Protein AF-A0A9D8VIX8-F1 (afdb_monomer_lite)

pLDDT: mean 70.43, std 13.93, range [33.0, 89.62]

Secondary structure (DSSP, 8-state):
-HHHHHHHHHHHHHHHHHHT---S-TTTT-EEEE-TT----SS-HHHHHHHTT-EE--TTTTTTT-SEEEE-HHHHHHHHTT---HHHHHHHHHHHTT--TTS-------SSEEEEHHHHHHHHHHHHTT-HHHHHHHHHHH--

Sequence (144 aa):
MEAKKRLINIIKDSTDEVNNSKLSNPFYGKKIFFSDNCTGPKINRTTLIGYIGATSGTNKELSKDIDYCVIPKSVYSNLLDGNVDSITENIISLIHNKSDKKSKPKNTIPETRIITENTLFSLVYRFVKNDPVKMKHYNKLHIS

Radius of gyration: 15.78 Å; chains: 1; bounding box: 50×28×37 Å

Foldseek 3Di:
DVLLVVVLVLQVVLLVCLVPDPDLQPAAAFEEEEAPPACDDPDDPCVLQVLSNHHYDDPVCLQPRHQEYEYEPVLSVCSVVVHADPSVVVVSCSQCVCPDPPDDPPPPDRNYRYYYPVSVVVSSCSSQVVPVVSVVVVVVRHPD

Structure (mmCIF, N/CA/C/O backbone):
data_AF-A0A9D8VIX8-F1
#
_entry.id   AF-A0A9D8VIX8-F1
#
loop_
_atom_site.group_PDB
_atom_site.id
_atom_site.type_symbol
_atom_site.label_atom_id
_atom_site.label_alt_id
_atom_site.label_comp_id
_atom_site.label_asym_id
_atom_site.label_entity_id
_atom_site.label_seq_id
_atom_site.pdbx_PDB_ins_code
_atom_site.Cartn_x
_atom_site.Cartn_y
_atom_site.Cartn_z
_atom_site.occupancy
_atom_site.B_iso_or_equiv
_atom_site.auth_seq_id
_atom_site.auth_comp_id
_atom_site.auth_asym_id
_atom_site.auth_atom_id
_atom_site.pdbx_PDB_model_num
ATOM 1 N N . MET A 1 1 ? -12.535 -1.650 21.796 1.00 57.62 1 MET A N 1
ATOM 2 C CA . MET A 1 1 ? -11.366 -2.557 21.923 1.00 57.62 1 MET A CA 1
ATOM 3 C C . MET A 1 1 ? -11.342 -3.609 20.808 1.00 57.62 1 MET A C 1
ATOM 5 O O . MET A 1 1 ? -10.296 -3.834 20.217 1.00 57.62 1 MET A O 1
ATOM 9 N N . GLU A 1 2 ? -12.496 -4.177 20.447 1.00 64.50 2 GLU A N 1
ATOM 10 C CA . GLU A 1 2 ? -12.640 -5.221 19.416 1.00 64.50 2 GLU A CA 1
ATOM 11 C C . GLU A 1 2 ? -12.283 -4.777 17.979 1.00 64.50 2 GLU A C 1
ATOM 13 O O . GLU A 1 2 ? -11.552 -5.477 17.281 1.00 64.50 2 GLU A O 1
ATOM 18 N N . ALA A 1 3 ? -12.690 -3.569 17.566 1.00 63.50 3 ALA A N 1
ATOM 19 C CA . ALA A 1 3 ? -12.372 -3.009 16.243 1.00 63.50 3 ALA A CA 1
ATOM 20 C C . ALA A 1 3 ? -10.856 -2.857 15.985 1.00 63.50 3 ALA A C 1
ATOM 22 O O . ALA A 1 3 ? -10.386 -3.106 14.878 1.00 63.50 3 ALA A O 1
ATOM 23 N N . LYS A 1 4 ? -10.072 -2.527 17.024 1.00 68.75 4 LYS A N 1
ATOM 24 C CA . LYS A 1 4 ? -8.607 -2.370 16.934 1.00 68.75 4 LYS A CA 1
ATOM 25 C C . LYS A 1 4 ? -7.916 -3.695 16.628 1.00 68.75 4 LYS A C 1
ATOM 27 O O . LYS A 1 4 ? -7.140 -3.803 15.685 1.00 68.75 4 LYS A O 1
ATOM 32 N N . LYS A 1 5 ? -8.237 -4.722 17.423 1.00 72.12 5 LYS A N 1
ATOM 33 C CA . LYS A 1 5 ? -7.679 -6.071 17.273 1.00 72.12 5 LYS A CA 1
ATOM 34 C C . LYS A 1 5 ? -8.016 -6.646 15.896 1.00 72.12 5 LYS A C 1
ATOM 36 O O . LYS A 1 5 ? -7.164 -7.251 15.255 1.00 72.12 5 LYS A O 1
ATOM 41 N N . ARG A 1 6 ? -9.234 -6.383 15.416 1.00 71.31 6 ARG A N 1
ATOM 42 C CA . ARG A 1 6 ? -9.667 -6.746 14.066 1.00 71.31 6 ARG A CA 1
ATOM 43 C C . ARG A 1 6 ? -8.847 -6.044 12.981 1.00 71.31 6 ARG A C 1
ATOM 45 O O . ARG A 1 6 ? -8.437 -6.708 12.039 1.00 71.31 6 ARG A O 1
ATOM 52 N N . LEU A 1 7 ? -8.568 -4.747 13.119 1.00 71.62 7 LEU A N 1
ATOM 53 C CA . LEU A 1 7 ? -7.759 -4.004 12.150 1.00 71.62 7 LEU A CA 1
ATOM 54 C C . LEU A 1 7 ? -6.308 -4.496 12.093 1.00 71.62 7 LEU A C 1
ATOM 56 O O . LEU A 1 7 ? -5.774 -4.700 11.008 1.00 71.62 7 LEU A O 1
ATOM 60 N N . ILE A 1 8 ? -5.692 -4.745 13.250 1.00 77.81 8 ILE A N 1
ATOM 61 C CA . ILE A 1 8 ? -4.339 -5.315 13.317 1.00 77.81 8 ILE A CA 1
ATOM 62 C C . ILE A 1 8 ? -4.291 -6.659 12.584 1.00 77.81 8 ILE A C 1
ATOM 64 O O . ILE A 1 8 ? -3.367 -6.894 11.810 1.00 77.81 8 ILE A O 1
ATOM 68 N N . ASN A 1 9 ? -5.295 -7.515 12.789 1.00 77.88 9 ASN A N 1
ATOM 69 C CA . ASN A 1 9 ? -5.379 -8.792 12.084 1.00 77.88 9 ASN A CA 1
ATOM 70 C C . ASN A 1 9 ? -5.557 -8.592 10.573 1.00 77.88 9 ASN A C 1
ATOM 72 O O . ASN A 1 9 ? -4.809 -9.186 9.815 1.00 77.88 9 ASN A O 1
ATOM 76 N N . ILE A 1 10 ? -6.432 -7.681 10.128 1.00 78.00 10 ILE A N 1
ATOM 77 C CA . ILE A 1 10 ? -6.602 -7.364 8.696 1.00 78.00 10 ILE A CA 1
ATOM 78 C C . ILE A 1 10 ? -5.281 -6.914 8.056 1.00 78.00 10 ILE A C 1
ATOM 80 O O . ILE A 1 10 ? -4.966 -7.338 6.945 1.00 78.00 10 ILE A O 1
ATOM 84 N N . ILE A 1 11 ? -4.506 -6.065 8.739 1.00 79.31 11 ILE A N 1
ATOM 85 C CA . ILE A 1 11 ? -3.215 -5.577 8.230 1.00 79.31 11 ILE A CA 1
ATOM 86 C C . ILE A 1 11 ? -2.195 -6.717 8.154 1.00 79.31 11 ILE A C 1
ATOM 88 O O . ILE A 1 11 ? -1.458 -6.811 7.170 1.00 79.31 11 ILE A O 1
ATOM 92 N N . LYS A 1 12 ? -2.152 -7.586 9.172 1.00 81.25 12 LYS A N 1
ATOM 93 C CA . LYS A 1 12 ? -1.281 -8.768 9.188 1.00 81.25 12 LYS A CA 1
ATOM 94 C C . LYS A 1 12 ? -1.647 -9.736 8.069 1.00 81.25 12 LYS A C 1
ATOM 96 O O . LYS A 1 12 ? -0.790 -10.018 7.242 1.00 81.25 12 LYS A O 1
ATOM 101 N N . ASP A 1 13 ? -2.915 -10.121 7.971 1.00 81.06 13 ASP A N 1
ATOM 102 C CA . ASP A 1 13 ? -3.419 -11.036 6.946 1.00 81.06 13 ASP A CA 1
ATOM 103 C C . ASP A 1 13 ? -3.149 -10.486 5.535 1.00 81.06 13 ASP A C 1
ATOM 105 O O . ASP A 1 13 ? -2.623 -11.192 4.678 1.00 81.06 13 ASP A O 1
ATOM 109 N N . SER A 1 14 ? -3.414 -9.191 5.310 1.00 81.62 14 SER A N 1
ATOM 110 C CA . SER A 1 14 ? -3.113 -8.511 4.040 1.00 81.62 14 SER A CA 1
ATOM 111 C C . SER A 1 14 ? -1.615 -8.521 3.731 1.00 81.62 14 SER A C 1
ATOM 113 O O . SER A 1 14 ? -1.208 -8.737 2.592 1.00 81.62 14 SER A O 1
ATOM 115 N N . THR A 1 15 ? -0.777 -8.272 4.738 1.00 81.06 15 THR A N 1
ATOM 116 C CA . THR A 1 15 ? 0.681 -8.263 4.581 1.00 81.06 15 THR A CA 1
ATOM 117 C C . THR A 1 15 ? 1.206 -9.660 4.259 1.00 81.06 15 THR A C 1
ATOM 119 O O . THR A 1 15 ? 2.030 -9.804 3.355 1.00 81.06 15 THR A O 1
ATOM 122 N N . ASP A 1 16 ? 0.713 -10.684 4.949 1.00 81.75 16 ASP A N 1
ATOM 123 C CA . ASP A 1 16 ? 1.108 -12.073 4.741 1.00 81.75 16 ASP A CA 1
ATOM 124 C C . ASP A 1 16 ? 0.650 -12.584 3.374 1.00 81.75 16 ASP A C 1
ATOM 126 O O . ASP A 1 16 ? 1.430 -13.228 2.673 1.00 81.75 16 ASP A O 1
ATOM 130 N N . GLU A 1 17 ? -0.563 -12.245 2.936 1.00 79.94 17 GLU A N 1
ATOM 131 C CA . GLU A 1 17 ? -1.058 -12.615 1.609 1.00 79.94 17 GLU A CA 1
ATOM 132 C C . GLU A 1 17 ? -0.174 -12.035 0.496 1.00 79.94 17 GLU A C 1
ATOM 134 O O . GLU A 1 17 ? 0.226 -12.742 -0.432 1.00 79.94 17 GLU A O 1
ATOM 139 N N . VAL A 1 18 ? 0.182 -10.753 0.600 1.00 78.62 18 VAL A N 1
ATOM 140 C CA . VAL A 1 18 ? 1.021 -10.096 -0.408 1.00 78.62 18 VAL A CA 1
ATOM 141 C C . VAL A 1 18 ? 2.458 -10.623 -0.357 1.00 78.62 18 VAL A C 1
ATOM 143 O O . VAL A 1 18 ? 3.062 -10.842 -1.407 1.00 78.62 18 VAL A O 1
ATOM 146 N N . ASN A 1 19 ? 3.003 -10.878 0.837 1.00 77.62 19 ASN A N 1
ATOM 147 C CA . ASN A 1 19 ? 4.345 -11.443 1.004 1.00 77.62 19 ASN A CA 1
ATOM 148 C C . ASN A 1 19 ? 4.471 -12.868 0.455 1.00 77.62 19 ASN A C 1
ATOM 150 O O . ASN A 1 19 ? 5.529 -13.215 -0.068 1.00 77.62 19 ASN A O 1
ATOM 154 N N . ASN A 1 20 ? 3.414 -13.672 0.578 1.00 78.69 20 ASN A N 1
ATOM 155 C CA . ASN A 1 20 ? 3.365 -15.052 0.095 1.00 78.69 20 ASN A CA 1
ATOM 156 C C . ASN A 1 20 ? 2.847 -15.165 -1.348 1.00 78.69 20 ASN A C 1
ATOM 158 O O . ASN A 1 20 ? 2.709 -16.272 -1.877 1.00 78.69 20 ASN A O 1
ATOM 162 N N . SER A 1 21 ? 2.552 -14.037 -1.999 1.00 73.81 21 SER A N 1
ATOM 163 C CA . SER A 1 21 ? 2.102 -14.018 -3.385 1.00 73.81 21 SER A CA 1
ATOM 164 C C . SER A 1 21 ? 3.153 -14.632 -4.309 1.00 73.81 21 SER A C 1
ATOM 166 O O . SER A 1 21 ? 4.332 -14.285 -4.267 1.00 73.81 21 SER A O 1
ATOM 168 N N . LYS A 1 22 ? 2.705 -15.520 -5.203 1.00 71.38 22 LYS A N 1
ATOM 169 C CA . LYS A 1 22 ? 3.546 -16.101 -6.264 1.00 71.38 22 LYS A CA 1
ATOM 170 C C . LYS A 1 22 ? 3.803 -15.122 -7.417 1.00 71.38 22 LYS A C 1
ATOM 172 O O . LYS A 1 22 ? 4.590 -15.429 -8.310 1.00 71.38 22 LYS A O 1
ATOM 177 N N . LEU A 1 23 ? 3.115 -13.977 -7.437 1.00 71.06 23 LEU A N 1
ATOM 178 C CA . LEU A 1 23 ? 3.274 -12.964 -8.477 1.00 71.06 23 LEU A CA 1
ATOM 179 C C . LEU A 1 23 ? 4.590 -12.210 -8.290 1.00 71.06 23 LEU A C 1
ATOM 181 O O . LEU A 1 23 ? 4.900 -11.746 -7.196 1.00 71.06 23 LEU A O 1
ATOM 185 N N . SER A 1 24 ? 5.322 -12.011 -9.387 1.00 72.75 24 SER A N 1
ATOM 186 C CA . SER A 1 24 ? 6.543 -11.197 -9.388 1.00 72.75 24 SER A CA 1
ATOM 187 C C . SER A 1 24 ? 6.263 -9.733 -9.034 1.00 72.75 24 SER A C 1
ATOM 189 O O . SER A 1 24 ? 7.080 -9.101 -8.369 1.00 72.75 24 SER A O 1
ATOM 191 N N . ASN A 1 25 ? 5.097 -9.212 -9.435 1.00 81.25 25 ASN A N 1
ATOM 192 C CA . ASN A 1 25 ? 4.591 -7.896 -9.061 1.00 81.25 25 ASN A CA 1
ATOM 193 C C . ASN A 1 25 ? 3.119 -7.991 -8.605 1.00 81.25 25 ASN A C 1
ATOM 195 O O . ASN A 1 25 ? 2.224 -8.034 -9.452 1.00 81.25 25 ASN A O 1
ATOM 199 N N . PRO A 1 26 ? 2.836 -7.995 -7.290 1.00 82.25 26 PRO A N 1
ATOM 200 C CA . PRO A 1 26 ? 1.473 -8.106 -6.762 1.00 82.25 26 PRO A CA 1
ATOM 201 C C . PRO A 1 26 ? 0.623 -6.832 -6.936 1.00 82.25 26 PRO A C 1
ATOM 203 O O . PRO A 1 26 ? -0.554 -6.830 -6.568 1.00 82.25 26 PRO A O 1
ATOM 206 N N . PHE A 1 27 ? 1.206 -5.758 -7.479 1.00 87.50 27 PHE A N 1
ATOM 207 C CA . PHE A 1 27 ? 0.577 -4.445 -7.637 1.00 87.50 27 PHE A CA 1
ATOM 208 C C . PHE A 1 27 ? 0.236 -4.093 -9.091 1.00 87.50 27 PHE A C 1
ATOM 210 O O . PHE A 1 27 ? -0.396 -3.069 -9.340 1.00 87.50 27 PHE A O 1
ATOM 217 N N . TYR A 1 28 ? 0.639 -4.916 -10.059 1.00 86.94 28 TYR A N 1
ATOM 218 C CA . TYR A 1 28 ? 0.390 -4.626 -11.469 1.00 86.94 28 TYR A CA 1
ATOM 219 C C . TYR A 1 28 ? -1.114 -4.575 -11.779 1.00 86.94 28 TYR A C 1
ATOM 221 O O . TYR A 1 28 ? -1.852 -5.503 -11.449 1.00 86.94 28 TYR A O 1
ATOM 229 N N . GLY A 1 29 ? -1.564 -3.491 -12.416 1.00 86.00 29 GLY A N 1
ATOM 230 C CA . GLY A 1 29 ? -2.969 -3.250 -12.751 1.00 86.00 29 GLY A CA 1
ATOM 231 C C . GLY A 1 29 ? -3.858 -2.915 -11.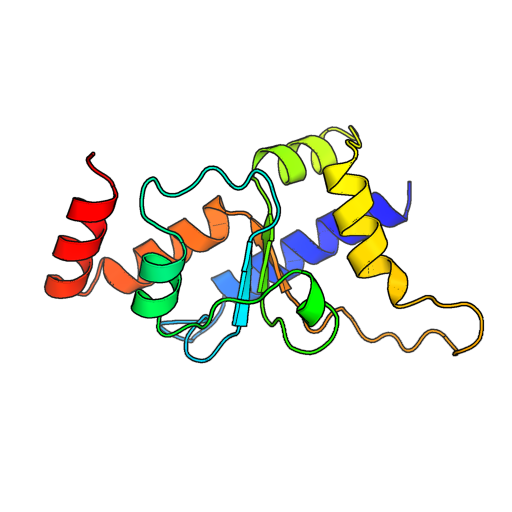551 1.00 86.00 29 GLY A C 1
ATOM 232 O O . GLY A 1 29 ? -5.075 -2.874 -11.696 1.00 86.00 29 GLY A O 1
ATOM 233 N N . LYS A 1 30 ? -3.270 -2.697 -10.369 1.00 88.12 30 LYS A N 1
ATOM 234 C CA . LYS A 1 30 ? -3.997 -2.450 -9.121 1.00 88.12 30 LYS A CA 1
ATOM 235 C C . LYS A 1 30 ? -4.102 -0.964 -8.821 1.00 88.12 30 LYS A C 1
ATOM 237 O O . LYS A 1 30 ? -3.192 -0.200 -9.147 1.00 88.12 30 LYS A O 1
ATOM 242 N N . LYS A 1 31 ? -5.197 -0.544 -8.189 1.00 87.50 31 LYS A N 1
ATOM 243 C CA . LYS A 1 31 ? -5.374 0.834 -7.724 1.00 87.50 31 LYS A CA 1
ATOM 244 C C . LYS A 1 31 ? -4.907 0.963 -6.275 1.00 87.50 31 LYS A C 1
ATOM 246 O O . LYS A 1 31 ? -5.377 0.250 -5.386 1.00 87.50 31 LYS A O 1
ATOM 251 N N . ILE A 1 32 ? -3.961 1.870 -6.045 1.00 87.31 32 ILE A N 1
ATOM 252 C CA . ILE A 1 32 ? -3.305 2.079 -4.752 1.00 87.31 32 ILE A CA 1
ATOM 253 C C . ILE A 1 32 ? -3.648 3.466 -4.232 1.00 87.31 32 ILE A C 1
ATOM 255 O O . ILE A 1 32 ? -3.390 4.479 -4.883 1.00 87.31 32 ILE A O 1
ATOM 259 N N . PHE A 1 33 ? -4.184 3.506 -3.023 1.00 85.38 33 PHE A N 1
ATOM 260 C CA . PHE A 1 33 ? -4.410 4.720 -2.265 1.00 85.38 33 PHE A CA 1
ATOM 261 C C . PHE A 1 33 ? -3.356 4.854 -1.159 1.00 85.38 33 PHE A C 1
ATOM 263 O O . PHE A 1 33 ? -3.063 3.889 -0.457 1.00 85.38 33 PHE A O 1
ATOM 270 N N . PHE A 1 34 ? -2.811 6.057 -0.985 1.00 82.62 34 PHE A N 1
ATOM 271 C CA . PHE A 1 34 ? -1.919 6.397 0.124 1.00 82.62 34 PHE A CA 1
ATOM 272 C C . PHE A 1 34 ? -2.675 7.294 1.089 1.00 82.62 34 PHE A C 1
ATOM 274 O O . PHE A 1 34 ? -3.101 8.377 0.685 1.00 82.62 34 PHE A O 1
ATOM 281 N N . SER A 1 35 ? -2.810 6.871 2.345 1.00 78.38 35 SER A N 1
ATOM 282 C CA . SER A 1 35 ? -3.431 7.723 3.349 1.00 78.38 35 SER A CA 1
ATOM 283 C C . SER A 1 35 ? -2.568 8.946 3.652 1.00 78.38 35 SER A C 1
ATOM 285 O O . SER A 1 35 ? -1.379 9.029 3.315 1.00 78.38 35 SER A O 1
ATOM 287 N N . ASP A 1 36 ? -3.184 9.916 4.317 1.00 73.62 36 ASP A N 1
ATOM 288 C CA . ASP A 1 36 ? -2.486 11.113 4.757 1.00 73.62 36 ASP A CA 1
ATOM 289 C C . ASP A 1 36 ? -1.298 10.745 5.658 1.00 73.62 36 ASP A C 1
ATOM 291 O O . ASP A 1 36 ? -1.298 9.721 6.347 1.00 73.62 36 ASP A O 1
ATOM 295 N N . ASN A 1 37 ? -0.264 11.586 5.625 1.00 73.75 37 ASN A N 1
ATOM 296 C CA . ASN A 1 37 ? 0.966 11.441 6.411 1.00 73.75 37 ASN A CA 1
ATOM 297 C C . ASN A 1 37 ? 1.846 10.222 6.088 1.00 73.75 37 ASN A C 1
ATOM 299 O O . ASN A 1 37 ? 2.777 9.935 6.838 1.00 73.75 37 ASN A O 1
ATOM 303 N N . CYS A 1 38 ? 1.616 9.531 4.966 1.00 74.75 38 CYS A N 1
ATOM 304 C CA . CYS A 1 38 ? 2.601 8.601 4.408 1.00 74.75 38 CYS A CA 1
ATOM 305 C C . CYS A 1 38 ? 3.891 9.372 4.060 1.00 74.75 38 CYS A C 1
ATOM 307 O O . CYS A 1 38 ? 3.866 10.286 3.233 1.00 74.75 38 CYS A O 1
ATOM 309 N N . THR A 1 39 ? 5.010 9.079 4.716 1.00 68.25 39 THR A N 1
ATOM 310 C CA . THR A 1 39 ? 6.242 9.880 4.579 1.00 68.25 39 THR A CA 1
ATOM 311 C C . THR A 1 39 ? 7.239 9.303 3.581 1.00 68.25 39 THR A C 1
ATOM 313 O O . THR A 1 39 ? 8.264 9.932 3.313 1.00 68.25 39 THR A O 1
ATOM 316 N N . GLY A 1 40 ? 6.955 8.137 3.002 1.00 63.16 40 GLY A N 1
ATOM 317 C CA . GLY A 1 40 ? 7.814 7.498 2.021 1.00 63.16 40 GLY A CA 1
ATOM 318 C C . GLY A 1 40 ? 7.234 7.427 0.600 1.00 63.16 40 GLY A C 1
ATOM 319 O O . GLY A 1 40 ? 6.024 7.547 0.385 1.00 63.16 40 GLY A O 1
ATOM 320 N N . PRO A 1 41 ? 8.104 7.159 -0.392 1.00 55.38 41 PRO A N 1
ATOM 321 C CA . PRO A 1 41 ? 9.524 7.509 -0.415 1.00 55.38 41 PRO A CA 1
ATOM 322 C C . PRO A 1 41 ? 9.671 9.001 -0.810 1.00 55.38 41 PRO A C 1
ATOM 324 O O . PRO A 1 41 ? 8.691 9.641 -1.177 1.00 55.38 41 PRO A O 1
ATOM 327 N N . LYS A 1 42 ? 10.884 9.579 -0.780 1.00 52.34 42 LYS A N 1
ATOM 328 C CA . LYS A 1 42 ? 11.156 10.979 -1.216 1.00 52.34 42 LYS A CA 1
ATOM 329 C C . LYS A 1 42 ? 10.796 11.279 -2.688 1.00 52.34 42 LYS A C 1
ATOM 331 O O . LYS A 1 42 ? 10.884 12.413 -3.150 1.00 52.34 42 LYS A O 1
ATOM 336 N N . ILE A 1 43 ? 10.411 10.251 -3.432 1.00 58.25 43 ILE A N 1
ATOM 337 C CA . ILE A 1 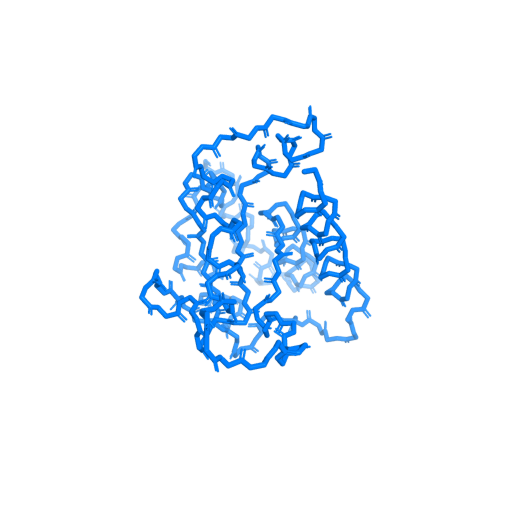43 ? 9.907 10.280 -4.803 1.00 58.25 43 ILE A CA 1
ATOM 338 C C . ILE A 1 43 ? 8.420 10.662 -4.796 1.00 58.25 43 ILE A C 1
ATOM 340 O O . ILE A 1 43 ? 7.655 10.260 -3.924 1.00 58.25 43 ILE A O 1
ATOM 344 N N . ASN A 1 44 ? 7.977 11.359 -5.843 1.00 70.50 44 ASN A N 1
ATOM 345 C CA . ASN A 1 44 ? 6.554 11.552 -6.111 1.00 70.50 44 ASN A CA 1
ATOM 346 C C . ASN A 1 44 ? 5.824 10.191 -6.173 1.00 70.50 44 ASN A C 1
ATOM 348 O O . ASN A 1 44 ? 6.131 9.357 -7.026 1.00 70.50 44 ASN A O 1
ATOM 352 N N . ARG A 1 45 ? 4.838 9.972 -5.291 1.00 75.56 45 ARG A N 1
ATOM 353 C CA . ARG A 1 45 ? 4.047 8.726 -5.190 1.00 75.56 45 ARG A CA 1
ATOM 354 C C . ARG A 1 45 ? 3.496 8.262 -6.541 1.00 75.56 45 ARG A C 1
ATOM 356 O O . ARG A 1 45 ? 3.482 7.069 -6.821 1.00 75.56 45 ARG A O 1
ATOM 363 N N . THR A 1 46 ? 3.131 9.201 -7.410 1.00 74.00 46 THR A N 1
ATOM 364 C CA . THR A 1 46 ? 2.648 8.927 -8.772 1.00 74.00 46 THR A CA 1
ATOM 365 C C . THR A 1 46 ? 3.688 8.189 -9.613 1.00 74.00 46 THR A C 1
ATOM 367 O O . THR A 1 46 ? 3.360 7.237 -10.316 1.00 74.00 46 THR A O 1
ATOM 370 N N . THR A 1 47 ? 4.959 8.581 -9.504 1.00 75.94 47 THR A N 1
ATOM 371 C CA . THR A 1 47 ? 6.069 7.930 -10.207 1.00 75.94 47 THR A CA 1
ATOM 372 C C . THR A 1 47 ? 6.264 6.502 -9.708 1.00 75.94 47 THR A C 1
ATOM 374 O O . THR A 1 47 ? 6.479 5.603 -10.514 1.00 75.94 47 THR A O 1
ATOM 377 N N . LEU A 1 48 ? 6.148 6.272 -8.395 1.00 80.31 48 LEU A N 1
ATOM 378 C CA . LEU A 1 48 ? 6.318 4.941 -7.804 1.00 80.31 48 LEU A CA 1
ATOM 379 C C . LEU A 1 48 ? 5.213 4.003 -8.291 1.00 80.31 48 LEU A C 1
ATOM 381 O O . LEU A 1 48 ? 5.492 2.893 -8.733 1.00 80.31 48 LEU A O 1
ATOM 385 N N . ILE A 1 49 ? 3.972 4.485 -8.228 1.00 84.38 49 ILE A N 1
ATOM 386 C CA . ILE A 1 49 ? 2.766 3.776 -8.654 1.00 84.38 49 ILE A CA 1
ATOM 387 C C . ILE A 1 49 ? 2.848 3.419 -10.142 1.00 84.38 49 ILE A C 1
ATOM 389 O O . ILE A 1 49 ? 2.680 2.255 -10.501 1.00 84.38 49 ILE A O 1
ATOM 393 N N . GLY A 1 50 ? 3.184 4.384 -11.004 1.00 81.38 50 GLY A N 1
ATOM 394 C CA . GLY A 1 50 ? 3.323 4.126 -12.439 1.00 81.38 50 GLY A CA 1
ATOM 395 C C . GLY A 1 50 ? 4.431 3.118 -12.745 1.00 81.38 50 GLY A C 1
ATOM 396 O O . GLY A 1 50 ? 4.280 2.243 -13.593 1.00 81.38 50 GLY A O 1
ATOM 397 N N . TYR A 1 51 ? 5.528 3.179 -11.998 1.00 78.50 51 TYR A N 1
ATOM 398 C CA . TYR A 1 51 ? 6.667 2.296 -12.182 1.00 78.50 51 TYR A CA 1
ATOM 399 C C . TYR A 1 51 ? 6.387 0.829 -11.817 1.00 78.50 51 TYR A C 1
ATOM 401 O O . TYR A 1 51 ? 6.910 -0.087 -12.455 1.00 78.50 51 TYR A O 1
ATOM 409 N N . ILE A 1 52 ? 5.518 0.590 -10.834 1.00 82.81 52 ILE A N 1
ATOM 410 C CA . ILE A 1 52 ? 5.024 -0.755 -10.507 1.00 82.81 52 ILE A CA 1
ATOM 411 C C . ILE A 1 52 ? 3.798 -1.149 -11.345 1.00 82.81 52 ILE A C 1
ATOM 413 O O . ILE A 1 52 ? 3.180 -2.177 -11.078 1.00 82.81 52 ILE A O 1
ATOM 417 N N . GLY A 1 53 ? 3.446 -0.365 -12.369 1.00 85.31 53 GLY A N 1
ATOM 418 C CA . GLY A 1 53 ? 2.300 -0.620 -13.243 1.00 85.31 53 GLY A CA 1
ATOM 419 C C . GLY A 1 53 ? 0.952 -0.559 -12.523 1.00 85.31 53 GLY A C 1
ATOM 420 O O . GLY A 1 53 ? -0.002 -1.194 -12.965 1.00 85.31 53 GLY A O 1
ATOM 421 N N . ALA A 1 54 ? 0.888 0.155 -11.401 1.00 89.62 54 ALA A N 1
ATOM 422 C CA . ALA A 1 54 ? -0.327 0.418 -10.647 1.00 89.62 54 ALA A CA 1
ATOM 423 C C . ALA A 1 54 ? -0.950 1.759 -11.076 1.00 89.62 54 ALA A C 1
ATOM 425 O O . ALA A 1 54 ? -0.365 2.524 -11.847 1.00 89.62 54 ALA A 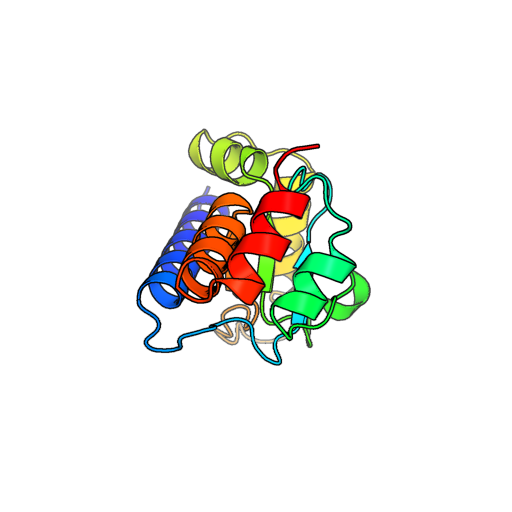O 1
ATOM 426 N N . THR A 1 55 ? -2.136 2.065 -10.551 1.00 88.88 55 THR A N 1
ATOM 427 C CA . THR A 1 55 ? -2.800 3.367 -10.723 1.00 88.88 55 THR A CA 1
ATOM 428 C C . THR A 1 55 ? -3.070 4.028 -9.377 1.00 88.88 55 THR A C 1
ATOM 430 O O . THR A 1 55 ? -3.261 3.353 -8.364 1.00 88.88 55 THR A O 1
ATOM 433 N N . SER A 1 56 ? -3.041 5.360 -9.344 1.00 84.00 56 SER A N 1
ATOM 434 C CA . SER A 1 56 ? -3.304 6.113 -8.118 1.00 84.00 56 SER A CA 1
ATOM 435 C C . SER A 1 56 ? -4.797 6.155 -7.845 1.00 84.00 56 SER A C 1
ATOM 437 O O . SER A 1 56 ? -5.586 6.492 -8.724 1.00 84.00 56 SER A O 1
ATOM 439 N N . GLY A 1 57 ? -5.168 5.855 -6.610 1.00 76.69 57 GLY A N 1
ATOM 440 C CA . GLY A 1 57 ? -6.512 6.049 -6.103 1.00 76.69 57 GLY A CA 1
ATOM 441 C C . GLY A 1 57 ? -6.668 7.334 -5.306 1.00 76.69 57 GLY A C 1
ATOM 442 O O . GLY A 1 57 ? -5.701 7.876 -4.770 1.00 76.69 57 GLY A O 1
ATOM 443 N N . THR A 1 58 ? -7.906 7.800 -5.188 1.00 71.38 58 THR A N 1
ATOM 444 C CA . THR A 1 58 ? -8.272 8.982 -4.402 1.00 71.38 58 THR A CA 1
ATOM 445 C C . THR A 1 58 ? -9.147 8.626 -3.199 1.00 71.38 58 THR A C 1
ATOM 447 O O . THR A 1 58 ? -9.811 7.591 -3.171 1.00 71.38 58 THR A O 1
ATOM 450 N N . ASN A 1 59 ? -9.225 9.537 -2.221 1.00 64.19 59 ASN A N 1
ATOM 451 C CA . ASN A 1 59 ? -10.123 9.414 -1.062 1.00 64.19 59 ASN A CA 1
ATOM 452 C C . ASN A 1 59 ? -11.595 9.182 -1.451 1.00 64.19 59 ASN A C 1
ATOM 454 O O . ASN A 1 59 ? -12.338 8.547 -0.709 1.00 64.19 59 ASN A O 1
ATOM 458 N N . LYS A 1 60 ? -12.026 9.671 -2.623 1.00 61.06 60 LYS A N 1
ATOM 459 C CA . LYS A 1 60 ? -13.396 9.483 -3.124 1.00 61.06 60 LYS A CA 1
ATOM 460 C C . LYS A 1 60 ? -13.660 8.052 -3.612 1.00 61.06 60 LYS A C 1
ATOM 462 O O . LYS A 1 60 ? -14.809 7.626 -3.640 1.00 61.06 60 LYS A O 1
ATOM 467 N N . GLU A 1 61 ? -12.613 7.309 -3.967 1.00 56.50 61 GLU A N 1
ATOM 468 C CA . GLU A 1 61 ? -12.686 5.961 -4.555 1.00 56.50 61 GLU A CA 1
ATOM 469 C C . GLU A 1 61 ? -12.464 4.840 -3.530 1.00 56.50 61 GLU A C 1
ATOM 471 O O . GLU A 1 61 ? -12.659 3.664 -3.844 1.00 56.50 61 GLU A O 1
ATOM 476 N N . LEU A 1 62 ? -12.111 5.209 -2.292 1.00 59.31 62 LEU A N 1
ATOM 477 C CA . LEU A 1 62 ? -11.694 4.345 -1.177 1.00 59.31 62 LEU A CA 1
ATOM 478 C C . LEU A 1 62 ? -12.709 3.254 -0.789 1.00 59.31 62 LEU A C 1
ATOM 480 O O . LEU A 1 62 ? -12.395 2.362 -0.011 1.00 59.31 62 LEU A O 1
ATOM 484 N N . SER A 1 63 ? -13.918 3.294 -1.352 1.00 55.44 63 SER A N 1
ATOM 485 C CA . SER A 1 63 ? -15.013 2.374 -1.044 1.00 55.44 63 SER A CA 1
ATOM 486 C C . SER A 1 63 ? -15.361 1.363 -2.144 1.00 55.44 63 SER A C 1
ATOM 488 O O . SER A 1 63 ? -16.108 0.429 -1.844 1.00 55.44 63 SER A O 1
ATOM 490 N N . LYS A 1 64 ? -14.872 1.513 -3.388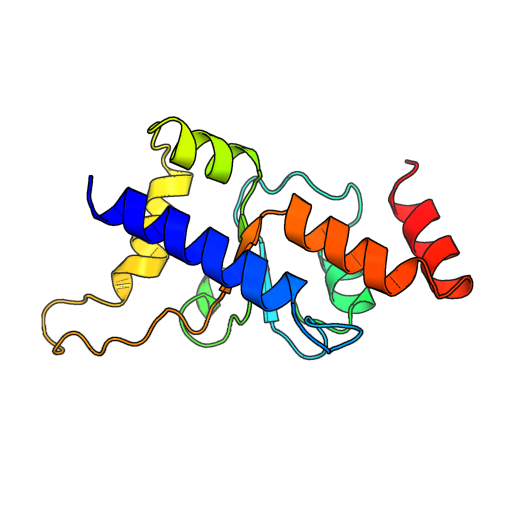 1.00 61.16 64 LYS A N 1
ATOM 491 C CA . LYS A 1 64 ? -15.290 0.638 -4.510 1.00 61.16 64 LYS A CA 1
ATOM 492 C C . LYS A 1 64 ? -14.204 0.253 -5.510 1.00 61.16 64 LYS A C 1
ATOM 494 O O . LYS A 1 64 ? -14.343 -0.790 -6.130 1.00 61.16 64 LYS A O 1
ATOM 499 N N . ASP A 1 65 ? -13.140 1.043 -5.641 1.00 72.69 65 ASP A N 1
ATOM 500 C CA . ASP A 1 65 ? -12.158 0.844 -6.716 1.00 72.69 65 ASP A CA 1
ATOM 501 C C . ASP A 1 65 ? -10.713 0.725 -6.218 1.00 72.69 65 ASP A C 1
ATOM 503 O O . ASP A 1 65 ? -9.802 0.665 -7.036 1.00 72.69 65 ASP A O 1
ATOM 507 N N . ILE A 1 66 ? -10.474 0.722 -4.901 1.00 80.50 66 ILE A N 1
ATOM 508 C CA . ILE A 1 66 ? -9.122 0.619 -4.333 1.00 80.50 66 ILE A CA 1
ATOM 509 C C . ILE A 1 66 ? -8.795 -0.829 -3.977 1.00 80.50 66 ILE A C 1
ATOM 511 O O . ILE A 1 66 ? -9.410 -1.405 -3.081 1.00 80.50 66 ILE A O 1
ATOM 515 N N . ASP A 1 67 ? -7.754 -1.379 -4.601 1.00 84.50 67 ASP A N 1
ATOM 516 C CA . ASP A 1 67 ? -7.204 -2.689 -4.246 1.00 84.50 67 ASP A CA 1
ATOM 517 C C . ASP A 1 67 ? -6.306 -2.621 -3.000 1.00 84.50 67 ASP A C 1
ATOM 519 O O . ASP A 1 67 ? -6.306 -3.546 -2.189 1.00 84.50 67 ASP A O 1
ATOM 523 N N . TYR A 1 68 ? -5.535 -1.538 -2.833 1.00 86.12 68 TYR A N 1
ATOM 524 C CA . TYR A 1 68 ? -4.603 -1.372 -1.711 1.00 86.12 68 TYR A CA 1
ATOM 525 C C . TYR A 1 68 ? -4.715 0.000 -1.049 1.00 86.12 68 TYR A C 1
ATOM 527 O O . TYR A 1 68 ? -4.559 1.030 -1.702 1.00 86.12 68 TYR A O 1
ATOM 535 N N . CYS A 1 69 ? -4.897 0.006 0.268 1.00 85.56 69 CYS A N 1
ATOM 536 C CA . CYS A 1 69 ? -4.752 1.178 1.121 1.00 85.56 69 CYS A CA 1
ATOM 537 C C . CYS A 1 69 ? -3.413 1.094 1.861 1.00 85.56 69 CYS A C 1
ATOM 539 O O . CYS A 1 69 ? -3.154 0.151 2.614 1.00 85.56 69 CYS A O 1
ATOM 541 N N . VAL A 1 70 ? -2.553 2.077 1.626 1.00 86.38 70 VAL A N 1
ATOM 542 C CA . VAL A 1 70 ? -1.226 2.179 2.227 1.00 86.38 70 VAL A CA 1
ATOM 543 C C . VAL A 1 70 ? -1.299 3.153 3.389 1.00 86.38 70 VAL A C 1
ATOM 545 O O . VAL A 1 70 ? -1.723 4.294 3.205 1.00 86.38 70 VAL A O 1
ATOM 548 N N . ILE A 1 71 ? -0.875 2.698 4.568 1.00 84.94 71 ILE A N 1
ATOM 549 C CA . ILE A 1 71 ? -0.882 3.492 5.800 1.00 84.94 71 ILE A CA 1
ATOM 550 C C . ILE A 1 71 ? 0.545 3.783 6.297 1.00 84.94 71 ILE A C 1
ATOM 552 O O . ILE A 1 71 ? 1.447 2.955 6.100 1.00 84.94 71 ILE A O 1
ATOM 556 N N . PRO A 1 72 ? 0.767 4.916 6.991 1.00 83.94 72 PRO A N 1
ATOM 557 C CA . PRO A 1 72 ? 2.041 5.234 7.608 1.00 83.94 72 PRO A CA 1
ATOM 558 C C . PRO A 1 72 ? 2.462 4.176 8.620 1.00 83.94 72 PRO A C 1
ATOM 560 O O . PRO A 1 72 ? 1.638 3.608 9.344 1.00 83.94 72 PRO A O 1
ATOM 563 N N . LYS A 1 73 ? 3.776 3.972 8.752 1.00 81.31 73 LYS A N 1
ATOM 564 C CA . LYS A 1 73 ? 4.322 3.106 9.808 1.00 81.31 73 LYS A CA 1
ATOM 565 C C . LYS A 1 73 ? 3.880 3.569 11.201 1.00 81.31 73 LYS A C 1
ATOM 567 O O . LYS A 1 73 ? 3.562 2.730 12.036 1.00 81.31 73 LYS A O 1
ATOM 572 N N . SER A 1 74 ? 3.840 4.882 11.436 1.00 80.00 74 SER A N 1
ATOM 573 C CA . SER A 1 74 ? 3.410 5.469 12.711 1.00 80.00 74 SER A CA 1
ATOM 574 C C . SER A 1 74 ? 1.984 5.068 13.079 1.00 80.00 74 SER A C 1
ATOM 576 O O . SER A 1 74 ? 1.751 4.690 14.217 1.00 80.00 74 SER A O 1
ATOM 578 N N . VAL A 1 75 ? 1.061 5.050 12.115 1.00 78.69 75 VAL A N 1
ATOM 579 C CA . VAL A 1 75 ? -0.328 4.612 12.331 1.00 78.69 75 VAL A CA 1
ATOM 580 C C . VAL A 1 75 ? -0.377 3.143 12.753 1.00 78.69 75 VAL A C 1
ATOM 582 O O . VAL A 1 75 ? -1.075 2.789 13.699 1.00 78.69 75 VAL A O 1
ATOM 585 N N . TYR A 1 76 ? 0.398 2.275 12.096 1.00 80.38 76 TYR A N 1
ATOM 586 C CA . TYR A 1 76 ? 0.468 0.864 12.486 1.00 80.38 76 TYR A CA 1
ATOM 587 C C . TYR A 1 76 ? 1.091 0.667 13.877 1.00 80.38 76 TYR A C 1
ATOM 589 O O . TYR A 1 76 ? 0.592 -0.138 14.659 1.00 80.38 76 TYR A O 1
ATOM 597 N N . SER A 1 77 ? 2.142 1.417 14.214 1.00 79.69 77 SER A N 1
ATOM 598 C CA . SER A 1 77 ? 2.735 1.407 15.557 1.00 79.69 77 SER A CA 1
ATOM 599 C C . SER A 1 77 ? 1.749 1.898 16.619 1.00 79.69 77 SER A C 1
ATOM 601 O O . SER A 1 77 ? 1.535 1.200 17.603 1.00 79.69 77 SER A O 1
ATOM 603 N N . ASN A 1 78 ? 1.055 3.012 16.374 1.00 77.69 78 ASN A N 1
ATOM 604 C CA . ASN A 1 78 ? 0.029 3.549 17.270 1.00 77.69 78 ASN A CA 1
ATOM 605 C C . ASN A 1 78 ? -1.084 2.520 17.523 1.00 77.69 78 ASN A C 1
ATOM 607 O O . ASN A 1 78 ? -1.480 2.299 18.668 1.00 77.69 78 ASN A O 1
ATOM 611 N N . LEU A 1 79 ? -1.522 1.814 16.474 1.00 75.69 79 LEU A N 1
ATOM 612 C CA . LEU A 1 79 ? -2.479 0.713 16.587 1.00 75.69 79 LEU A CA 1
ATOM 613 C C . LEU A 1 79 ? -1.990 -0.412 17.510 1.00 75.69 79 LEU A C 1
ATOM 615 O O . LEU A 1 79 ? -2.787 -0.917 18.305 1.00 75.69 79 LEU A O 1
ATOM 619 N N . LEU A 1 80 ? -0.714 -0.799 17.415 1.00 76.88 80 LEU A N 1
ATOM 620 C CA . LEU A 1 80 ? -0.105 -1.819 18.278 1.00 76.88 80 LEU A CA 1
ATOM 621 C C . LEU A 1 80 ? 0.021 -1.343 19.731 1.00 76.88 80 LEU A C 1
ATOM 623 O O . LEU A 1 80 ? -0.293 -2.107 20.643 1.00 76.88 80 LEU A O 1
ATOM 627 N N . ASP A 1 81 ? 0.401 -0.082 19.931 1.00 80.00 81 ASP A N 1
ATOM 628 C CA . ASP A 1 81 ? 0.593 0.541 21.248 1.00 80.00 81 ASP A CA 1
ATOM 629 C C . ASP A 1 81 ? -0.735 0.968 21.905 1.00 80.00 81 ASP A C 1
ATOM 631 O O . ASP A 1 81 ? -0.773 1.490 23.018 1.00 80.00 81 ASP A O 1
ATOM 635 N N . GLY A 1 82 ? -1.860 0.744 21.221 1.00 66.62 82 GLY A N 1
ATOM 636 C CA . GLY A 1 82 ? -3.202 1.053 21.706 1.00 66.62 82 GLY A CA 1
ATOM 637 C C . GLY A 1 82 ? -3.592 2.529 21.600 1.00 66.62 82 GLY A C 1
ATOM 638 O O . GLY A 1 82 ? -4.735 2.862 21.945 1.00 66.62 82 GLY A O 1
ATOM 639 N N . ASN A 1 83 ? -2.707 3.376 21.074 1.00 70.19 83 ASN A N 1
ATOM 640 C CA . ASN A 1 83 ? -2.928 4.797 20.863 1.00 70.19 83 ASN A CA 1
ATOM 641 C C . ASN A 1 83 ? -3.758 5.021 19.589 1.00 70.19 83 ASN A C 1
ATOM 643 O O . ASN A 1 83 ? -3.472 4.457 18.535 1.00 70.19 83 ASN A O 1
ATOM 647 N N . VAL A 1 84 ? -4.837 5.794 19.688 1.00 66.06 84 VAL A N 1
ATOM 648 C CA . VAL A 1 84 ? -5.750 6.038 18.564 1.00 66.06 84 VAL A CA 1
ATOM 649 C C . VAL A 1 84 ? -5.722 7.518 18.266 1.00 66.06 84 VAL A C 1
ATOM 651 O O . VAL A 1 84 ? -6.292 8.314 19.004 1.00 66.06 84 VAL A O 1
ATOM 654 N N . ASP A 1 85 ? -5.027 7.867 17.194 1.00 65.94 85 ASP A N 1
ATOM 655 C CA . ASP A 1 85 ? -5.079 9.205 16.626 1.00 65.94 85 ASP A CA 1
ATOM 656 C C . ASP A 1 85 ? -6.243 9.330 15.628 1.00 65.94 85 ASP A C 1
ATOM 658 O O . ASP A 1 85 ? -6.857 8.346 15.204 1.00 65.94 85 ASP A O 1
ATOM 662 N N . SER A 1 86 ? -6.547 10.562 15.230 1.00 65.56 86 SER A N 1
ATOM 663 C CA . SER A 1 86 ? -7.627 10.875 14.285 1.00 65.56 86 SER A CA 1
ATOM 664 C C . SER A 1 86 ? -7.456 10.200 12.917 1.00 65.56 86 SER A C 1
ATOM 666 O O . SER A 1 86 ? -8.436 9.911 12.235 1.00 65.56 86 SER A O 1
ATOM 668 N N . ILE A 1 87 ? -6.221 9.898 12.510 1.00 63.09 87 ILE A N 1
ATOM 669 C CA . ILE A 1 87 ? -5.914 9.191 11.258 1.00 63.09 87 ILE A CA 1
ATOM 670 C C . ILE A 1 87 ? -6.325 7.725 11.378 1.00 63.09 87 ILE A C 1
ATOM 672 O O . ILE A 1 87 ? -6.951 7.168 10.477 1.00 63.09 87 ILE A O 1
ATOM 676 N N . THR A 1 88 ? -6.012 7.115 12.518 1.00 64.94 88 THR A N 1
ATOM 677 C CA . THR A 1 88 ? -6.433 5.766 12.869 1.00 64.94 88 THR A CA 1
ATOM 678 C C . THR A 1 88 ? -7.957 5.679 12.923 1.00 64.94 88 THR A C 1
ATOM 680 O O . THR A 1 88 ? -8.524 4.745 12.363 1.00 64.94 88 THR A O 1
ATOM 683 N N . GLU A 1 89 ? -8.641 6.665 13.513 1.00 65.94 89 GLU A N 1
ATOM 684 C CA . GLU A 1 89 ? -10.112 6.734 13.497 1.00 65.94 89 GLU A CA 1
ATOM 685 C C . GLU A 1 89 ? -10.681 6.913 12.090 1.00 65.94 89 GLU A C 1
ATOM 687 O O . GLU A 1 89 ? -11.681 6.281 11.751 1.00 65.94 89 GLU A O 1
ATOM 692 N N . ASN A 1 90 ? -10.034 7.705 11.235 1.00 66.81 90 ASN A N 1
ATOM 693 C CA . ASN A 1 90 ? -10.428 7.848 9.836 1.00 66.81 90 ASN A CA 1
ATOM 694 C C . ASN A 1 90 ? -10.276 6.527 9.073 1.00 66.81 90 ASN A C 1
ATOM 696 O O . ASN A 1 90 ? -11.196 6.111 8.382 1.00 66.81 90 ASN A O 1
ATOM 700 N N . ILE A 1 91 ? -9.171 5.803 9.242 1.00 66.19 91 ILE A N 1
ATOM 701 C CA . ILE A 1 91 ? -8.977 4.494 8.602 1.00 66.19 91 ILE A CA 1
ATOM 702 C C . ILE A 1 91 ? -9.980 3.470 9.146 1.00 66.19 91 ILE A C 1
ATOM 704 O O . ILE A 1 91 ? -10.610 2.753 8.370 1.00 66.19 91 ILE A O 1
ATOM 708 N N . ILE A 1 92 ? -10.192 3.434 10.466 1.00 65.56 92 ILE A N 1
ATOM 709 C CA . ILE A 1 92 ? -11.208 2.585 11.098 1.00 65.56 92 ILE A CA 1
ATOM 710 C C . ILE A 1 92 ? -12.590 2.928 10.535 1.00 65.56 92 ILE A C 1
ATOM 712 O O . ILE A 1 92 ? -13.297 2.030 10.095 1.00 65.56 92 ILE A O 1
ATOM 716 N N . SER A 1 93 ? -12.984 4.198 10.488 1.00 64.06 93 SER A N 1
ATOM 717 C CA . SER A 1 93 ? -14.298 4.607 9.979 1.00 64.06 93 SER A CA 1
ATOM 718 C C . SER A 1 93 ? -14.462 4.335 8.483 1.00 64.06 93 SER A C 1
ATOM 720 O O . SER A 1 93 ? -15.531 3.899 8.071 1.00 64.06 93 SER A O 1
ATOM 722 N N . LEU A 1 94 ? -13.412 4.470 7.671 1.00 62.12 94 LEU A N 1
ATOM 723 C CA . LEU A 1 94 ? -13.426 4.102 6.251 1.00 62.12 94 LEU A CA 1
ATOM 724 C C . LEU A 1 94 ? -13.641 2.593 6.048 1.00 62.12 94 LEU A C 1
ATOM 726 O O . LEU A 1 94 ? -14.383 2.190 5.155 1.00 62.12 94 LEU A O 1
ATOM 730 N N . ILE A 1 95 ? -13.071 1.758 6.918 1.00 58.69 95 ILE A N 1
ATOM 731 C CA . ILE A 1 95 ? -13.292 0.302 6.926 1.00 58.69 95 ILE A CA 1
ATOM 732 C C . ILE A 1 95 ? -14.687 -0.045 7.463 1.00 58.69 95 ILE A C 1
ATOM 734 O O . ILE A 1 95 ? -15.350 -0.956 6.963 1.00 58.69 95 ILE A O 1
ATOM 738 N N . HIS A 1 96 ? -15.141 0.680 8.486 1.00 53.91 96 HIS A N 1
ATOM 739 C CA . HIS A 1 96 ? -16.391 0.437 9.202 1.00 53.91 96 HIS A CA 1
ATOM 740 C C . HIS A 1 96 ? -17.627 1.083 8.553 1.00 53.91 96 HIS A C 1
ATOM 742 O O . HIS A 1 96 ? -18.735 0.635 8.836 1.00 53.91 96 HIS A O 1
ATOM 748 N N . ASN A 1 97 ? -17.497 2.040 7.628 1.00 47.00 97 ASN A N 1
ATOM 749 C CA . ASN A 1 97 ? -18.617 2.594 6.847 1.00 47.00 97 ASN A CA 1
ATOM 750 C C . ASN A 1 97 ? -19.295 1.547 5.932 1.00 47.00 97 ASN A C 1
ATOM 752 O O . ASN A 1 97 ? -20.335 1.813 5.341 1.00 47.00 97 ASN A O 1
ATOM 756 N N . LYS A 1 98 ? -18.783 0.306 5.883 1.00 48.31 98 LYS A N 1
ATOM 757 C CA . LYS A 1 98 ? -19.525 -0.875 5.401 1.00 48.31 98 LYS A CA 1
ATOM 758 C C . LYS A 1 98 ? -20.639 -1.359 6.346 1.00 48.31 98 LYS A C 1
ATOM 760 O O . LYS A 1 98 ? -21.395 -2.251 5.971 1.00 48.31 98 LYS A O 1
ATOM 765 N N . SER A 1 99 ? -20.760 -0.807 7.552 1.00 41.88 99 SER A N 1
ATOM 766 C CA . SER A 1 99 ? -21.823 -1.132 8.515 1.00 41.88 99 SER A CA 1
ATOM 767 C C . SER A 1 99 ? -22.853 -0.008 8.635 1.00 41.88 99 SER A C 1
ATOM 769 O O . SER A 1 99 ? -23.222 0.406 9.730 1.00 41.88 99 SER A O 1
ATOM 771 N N . ASP A 1 100 ? -23.333 0.488 7.495 1.00 38.59 100 ASP A N 1
ATOM 772 C CA . ASP A 1 100 ? -24.487 1.379 7.482 1.00 38.59 100 ASP A CA 1
ATOM 773 C C . ASP A 1 100 ? -25.775 0.609 7.845 1.00 38.5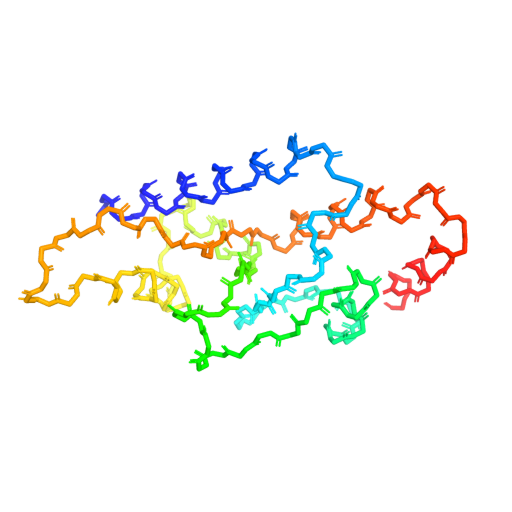9 100 ASP A C 1
ATOM 775 O O . ASP A 1 100 ? -26.032 -0.516 7.399 1.00 38.59 100 ASP A O 1
ATOM 779 N N . LYS A 1 101 ? -26.572 1.222 8.720 1.00 40.25 101 LYS A N 1
ATOM 780 C CA . LYS A 1 101 ? -27.536 0.624 9.668 1.00 40.25 101 LYS A CA 1
ATOM 781 C C . LYS A 1 101 ? -28.804 -0.028 9.080 1.00 40.25 101 LYS A C 1
ATOM 783 O O . LYS A 1 101 ? -29.792 -0.174 9.797 1.00 40.25 101 LYS A O 1
ATOM 788 N N . LYS A 1 102 ? -28.836 -0.445 7.812 1.00 42.28 102 LYS A N 1
ATOM 789 C CA . LYS A 1 102 ? -30.033 -1.094 7.216 1.00 42.28 102 LYS A CA 1
ATOM 790 C C . LYS A 1 102 ? -29.770 -2.309 6.333 1.00 42.28 102 LYS A C 1
ATOM 792 O O . LYS A 1 102 ? -30.709 -3.019 5.983 1.00 42.28 102 LYS A O 1
ATOM 797 N N . SER A 1 103 ? -28.520 -2.607 6.014 1.00 37.47 103 SER A N 1
ATOM 798 C CA . SER A 1 103 ? -28.155 -3.793 5.242 1.00 37.47 103 SER A CA 1
ATOM 799 C C . SER A 1 103 ? -27.466 -4.786 6.163 1.00 37.47 103 SER A C 1
ATOM 801 O O . SER A 1 103 ? -26.456 -4.455 6.777 1.00 37.47 103 SER A O 1
ATOM 803 N N . LYS A 1 104 ? -28.033 -5.998 6.271 1.00 35.00 104 LYS A N 1
ATOM 804 C CA . LYS A 1 104 ? -27.435 -7.154 6.962 1.00 35.00 104 LYS A CA 1
ATOM 805 C C . LYS A 1 104 ? -25.915 -7.159 6.748 1.00 35.00 104 LYS A C 1
ATOM 807 O O . LYS A 1 104 ? -25.508 -6.907 5.612 1.00 35.00 104 LYS A O 1
ATOM 812 N N . PRO A 1 105 ? -25.099 -7.465 7.773 1.00 36.00 105 PRO A N 1
ATOM 813 C CA . PRO A 1 105 ? -23.649 -7.480 7.655 1.00 36.00 105 PRO A CA 1
ATOM 814 C C . PRO A 1 105 ? -23.265 -8.531 6.614 1.00 36.00 105 PRO A C 1
ATOM 816 O O . PRO A 1 105 ? -23.103 -9.710 6.917 1.00 36.00 105 PRO A O 1
ATOM 819 N N . LYS A 1 106 ? -23.154 -8.126 5.348 1.00 35.84 106 LYS A N 1
ATOM 820 C CA . LYS A 1 106 ? -22.425 -8.919 4.378 1.00 35.84 106 LYS A CA 1
ATOM 821 C C . LYS A 1 106 ? -20.991 -8.836 4.866 1.00 35.84 106 LYS A C 1
ATOM 823 O O . LYS A 1 106 ? -20.401 -7.759 4.890 1.00 35.84 106 LYS A O 1
ATOM 828 N N . ASN A 1 107 ? -20.468 -9.985 5.278 1.00 33.00 107 ASN A N 1
ATOM 829 C CA . ASN A 1 107 ? -19.069 -10.278 5.588 1.00 33.00 107 ASN A CA 1
ATOM 830 C C . ASN A 1 107 ? -18.127 -10.015 4.390 1.00 33.00 107 ASN A C 1
ATOM 832 O O . ASN A 1 107 ? -17.168 -10.738 4.158 1.00 33.00 107 ASN A O 1
ATOM 836 N N . THR A 1 108 ? -18.385 -8.986 3.591 1.00 35.78 108 THR A N 1
ATOM 837 C CA . THR A 1 108 ? -17.449 -8.451 2.621 1.00 35.78 108 THR A CA 1
ATOM 838 C C . THR A 1 108 ? -16.365 -7.731 3.400 1.00 35.78 108 THR A C 1
ATOM 840 O O . THR A 1 108 ? -16.460 -6.529 3.670 1.00 35.78 108 THR A O 1
ATOM 843 N N . ILE A 1 109 ? -15.331 -8.502 3.741 1.00 42.44 109 ILE A N 1
ATOM 844 C CA . ILE A 1 109 ? -13.950 -8.037 3.899 1.00 42.44 109 ILE A CA 1
ATOM 845 C C . ILE A 1 109 ? -13.756 -6.834 2.952 1.00 42.44 109 ILE A C 1
ATOM 847 O O . ILE A 1 109 ? -14.294 -6.842 1.835 1.00 42.44 109 ILE A O 1
ATOM 851 N N . PRO A 1 110 ? -13.121 -5.730 3.374 1.00 51.50 110 PRO A N 1
ATOM 852 C CA . PRO A 1 110 ? -12.707 -4.714 2.414 1.00 51.50 110 PRO A CA 1
ATOM 853 C C . PRO A 1 110 ? -11.971 -5.438 1.276 1.00 51.50 110 PRO A C 1
ATOM 855 O O . PRO A 1 110 ? -10.998 -6.129 1.547 1.00 51.50 110 PRO A O 1
ATOM 858 N N . GLU A 1 111 ? -12.452 -5.364 0.028 1.00 61.94 111 GLU A N 1
ATOM 859 C CA . GLU A 1 111 ? -11.657 -5.872 -1.108 1.00 61.94 111 GLU A CA 1
ATOM 860 C C . GLU A 1 111 ? -10.298 -5.156 -1.140 1.00 61.94 111 GLU A C 1
ATOM 862 O O . GLU A 1 111 ? -9.288 -5.714 -1.559 1.00 61.94 111 GLU A O 1
ATOM 867 N N . THR A 1 112 ? -10.277 -3.943 -0.586 1.00 74.94 112 THR A N 1
ATOM 868 C CA . THR A 1 112 ? -9.098 -3.171 -0.243 1.00 74.94 112 THR A CA 1
ATOM 869 C C . THR A 1 112 ? -8.249 -3.841 0.835 1.00 74.94 112 THR A C 1
ATOM 871 O O . THR A 1 112 ? -8.588 -3.852 2.020 1.00 74.94 112 THR A O 1
ATOM 874 N N . ARG A 1 113 ? -7.073 -4.313 0.440 1.00 82.56 113 ARG A N 1
ATOM 875 C CA . ARG A 1 113 ? -6.026 -4.769 1.357 1.00 82.56 113 ARG A CA 1
ATOM 876 C C . ARG A 1 113 ? -5.364 -3.577 2.029 1.00 82.56 113 ARG A C 1
ATOM 878 O O . ARG A 1 113 ? -5.103 -2.565 1.381 1.00 82.56 113 ARG A O 1
ATOM 885 N N . ILE A 1 114 ? -5.047 -3.700 3.314 1.00 83.69 114 ILE A N 1
ATOM 886 C CA . ILE A 1 114 ? -4.382 -2.629 4.064 1.00 83.69 114 ILE A CA 1
ATOM 887 C C . ILE A 1 114 ? -2.958 -3.057 4.368 1.00 83.69 114 ILE A C 1
ATOM 889 O O . ILE A 1 114 ? -2.740 -4.070 5.028 1.00 83.69 114 ILE A O 1
ATOM 893 N N . ILE A 1 115 ? -1.989 -2.280 3.897 1.00 86.62 115 ILE A N 1
ATOM 894 C CA . ILE A 1 115 ? -0.565 -2.556 4.096 1.00 86.62 115 ILE A CA 1
ATOM 895 C C . ILE A 1 115 ? 0.153 -1.319 4.621 1.00 86.62 115 ILE A C 1
ATOM 897 O O . ILE A 1 115 ? -0.272 -0.186 4.407 1.00 86.62 115 ILE A O 1
ATOM 901 N N . THR A 1 116 ? 1.274 -1.529 5.304 1.00 87.06 116 THR A N 1
ATOM 902 C CA . THR A 1 116 ? 2.130 -0.412 5.720 1.00 87.06 116 THR A CA 1
ATOM 903 C C . THR A 1 116 ? 2.995 0.074 4.559 1.00 87.06 116 THR A C 1
ATOM 905 O O . THR A 1 116 ? 3.344 -0.704 3.667 1.00 87.06 116 THR A O 1
ATOM 908 N N . GLU A 1 117 ? 3.417 1.336 4.602 1.00 84.06 117 GLU A N 1
ATOM 909 C CA . GLU A 1 117 ? 4.420 1.883 3.677 1.00 84.06 117 GLU A CA 1
ATOM 910 C C . GLU A 1 117 ? 5.681 1.015 3.585 1.00 84.06 117 GLU A C 1
ATOM 912 O O . GLU A 1 117 ? 6.157 0.709 2.493 1.00 84.06 117 GLU A O 1
ATOM 917 N N . ASN A 1 118 ? 6.194 0.550 4.726 1.00 83.12 118 ASN A N 1
ATOM 918 C CA . ASN A 1 118 ? 7.370 -0.316 4.761 1.00 83.12 118 ASN A CA 1
ATOM 919 C C . ASN A 1 118 ? 7.142 -1.623 4.003 1.00 83.12 118 ASN A C 1
ATOM 921 O O . ASN A 1 118 ? 8.036 -2.078 3.286 1.00 83.12 118 ASN A O 1
ATOM 925 N N . THR A 1 119 ? 5.960 -2.220 4.162 1.00 83.94 119 THR A N 1
ATOM 926 C CA . THR A 1 119 ? 5.569 -3.429 3.434 1.00 83.94 119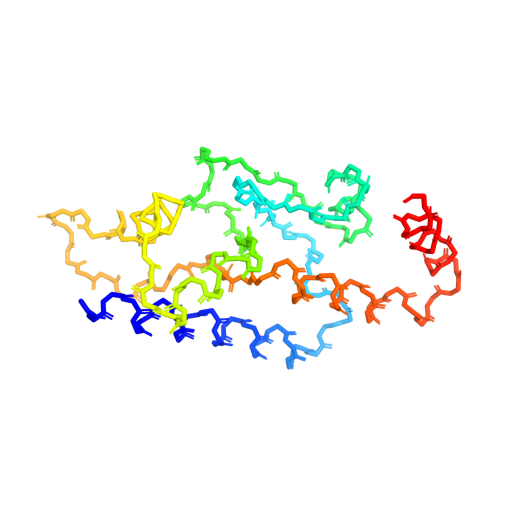 THR A CA 1
ATOM 927 C C . THR A 1 119 ? 5.571 -3.151 1.935 1.00 83.94 119 THR A C 1
ATOM 929 O O . THR A 1 119 ? 6.232 -3.873 1.190 1.00 83.94 119 THR A O 1
ATOM 932 N N . LEU A 1 120 ? 4.910 -2.070 1.500 1.00 86.50 120 LEU A N 1
ATOM 933 C CA . LEU A 1 120 ? 4.880 -1.669 0.095 1.00 86.50 120 LEU A CA 1
ATOM 934 C C . LEU A 1 120 ? 6.302 -1.516 -0.459 1.00 86.50 120 LEU A C 1
ATOM 936 O O . LEU A 1 120 ? 6.652 -2.193 -1.422 1.00 86.50 120 LEU A O 1
ATOM 940 N N . PHE A 1 121 ? 7.149 -0.688 0.156 1.00 81.88 121 PHE A N 1
ATOM 941 C CA . PHE A 1 121 ? 8.492 -0.420 -0.372 1.00 81.88 121 PHE A CA 1
ATOM 942 C C . PHE A 1 121 ? 9.390 -1.649 -0.351 1.00 81.88 121 PHE A C 1
ATOM 944 O O . PHE A 1 121 ? 10.138 -1.868 -1.298 1.00 81.88 121 PHE A O 1
ATOM 951 N N . SER A 1 122 ? 9.283 -2.496 0.674 1.00 80.69 122 SER A N 1
ATOM 952 C CA . SER A 1 122 ? 10.030 -3.757 0.724 1.00 80.69 122 SER A CA 1
ATOM 953 C C . SER A 1 122 ? 9.654 -4.681 -0.435 1.00 80.69 122 SER A C 1
ATOM 955 O O . SER A 1 122 ? 10.512 -5.359 -1.001 1.00 80.69 122 SER A O 1
ATOM 957 N N . LEU A 1 123 ? 8.378 -4.703 -0.818 1.00 79.75 123 LEU A N 1
ATOM 958 C CA . LEU A 1 123 ? 7.887 -5.504 -1.936 1.00 79.75 123 LEU A CA 1
ATOM 959 C C . LEU A 1 123 ? 8.267 -4.901 -3.287 1.00 79.75 123 LEU A C 1
ATOM 961 O O . LEU A 1 123 ? 8.729 -5.631 -4.163 1.00 79.75 123 LEU A O 1
ATOM 965 N N . VAL A 1 124 ? 8.164 -3.577 -3.438 1.00 79.44 124 VAL A N 1
ATOM 966 C CA . VAL A 1 124 ? 8.673 -2.884 -4.629 1.00 79.44 124 VAL A CA 1
ATOM 967 C C . VAL A 1 124 ? 10.170 -3.145 -4.790 1.00 79.44 124 VAL A C 1
ATOM 969 O O . VAL A 1 124 ? 10.605 -3.522 -5.874 1.00 79.44 124 VAL A O 1
ATOM 972 N N . TYR A 1 125 ? 10.954 -3.055 -3.713 1.00 78.00 125 TYR A N 1
ATOM 973 C CA . TYR A 1 125 ? 12.376 -3.391 -3.721 1.00 78.00 125 TYR A CA 1
ATOM 974 C C . TYR A 1 125 ? 12.631 -4.826 -4.201 1.00 78.00 125 TYR A C 1
ATOM 976 O O . TYR A 1 125 ? 13.483 -5.061 -5.054 1.00 78.00 125 TYR A O 1
ATOM 984 N N . ARG A 1 126 ? 11.874 -5.808 -3.694 1.00 76.38 126 ARG A N 1
ATOM 985 C CA . ARG A 1 126 ? 11.997 -7.212 -4.124 1.00 76.38 126 ARG A CA 1
ATOM 986 C C . ARG A 1 126 ? 11.702 -7.405 -5.609 1.00 76.38 126 ARG A C 1
ATOM 988 O O . ARG A 1 126 ? 12.360 -8.232 -6.234 1.00 76.38 126 ARG A O 1
ATOM 995 N N . PHE A 1 127 ? 10.751 -6.654 -6.156 1.00 71.94 127 PHE A N 1
ATOM 996 C CA . PHE A 1 127 ? 10.423 -6.694 -7.579 1.00 71.94 127 PHE A CA 1
ATOM 997 C C . PHE A 1 127 ? 11.555 -6.125 -8.445 1.00 71.94 127 PHE A C 1
ATOM 999 O O . PHE A 1 127 ? 11.887 -6.683 -9.488 1.00 71.94 127 PHE A O 1
ATOM 1006 N N . VAL A 1 128 ? 12.174 -5.030 -8.007 1.00 72.19 128 VAL A N 1
ATOM 1007 C CA . VAL A 1 128 ? 13.132 -4.276 -8.831 1.00 72.19 128 VAL A CA 1
ATOM 1008 C C . VAL A 1 128 ? 14.570 -4.744 -8.661 1.00 72.19 128 VAL A C 1
ATOM 1010 O O . VAL A 1 128 ? 15.361 -4.575 -9.581 1.00 72.19 128 VAL A O 1
ATOM 1013 N N . LYS A 1 129 ? 14.925 -5.349 -7.518 1.00 73.06 129 LYS A N 1
ATOM 1014 C CA . LYS A 1 129 ? 16.316 -5.714 -7.189 1.00 73.06 129 LYS A CA 1
ATOM 1015 C C . LYS A 1 129 ? 16.948 -6.709 -8.163 1.00 73.06 129 LYS A C 1
ATOM 1017 O O . LYS A 1 129 ? 18.165 -6.729 -8.294 1.00 73.06 129 LYS A O 1
ATOM 1022 N N . ASN A 1 130 ? 16.131 -7.527 -8.828 1.00 68.94 130 ASN A N 1
ATOM 1023 C CA . ASN A 1 130 ? 16.593 -8.551 -9.767 1.00 68.94 130 ASN A CA 1
ATOM 1024 C C . ASN A 1 130 ? 16.633 -8.049 -11.221 1.00 68.94 130 ASN A C 1
ATOM 1026 O O . ASN A 1 130 ? 17.025 -8.794 -12.113 1.00 68.94 130 ASN A O 1
ATOM 1030 N N . ASP A 1 131 ? 16.227 -6.803 -11.471 1.00 71.00 131 ASP A N 1
ATOM 1031 C CA . ASP A 1 131 ? 16.243 -6.179 -12.790 1.00 71.00 131 ASP A CA 1
ATOM 1032 C C . ASP A 1 131 ? 17.195 -4.970 -12.735 1.00 71.00 131 ASP A C 1
ATOM 1034 O O . ASP A 1 131 ? 16.869 -3.959 -12.117 1.00 71.00 131 ASP A O 1
ATOM 1038 N N . PRO A 1 132 ? 18.399 -5.042 -13.331 1.00 67.00 132 PRO A N 1
ATOM 1039 C CA . PRO A 1 132 ? 19.433 -4.019 -13.160 1.00 67.00 132 PRO A CA 1
ATOM 1040 C C . PRO A 1 132 ? 19.041 -2.652 -13.739 1.00 67.00 132 PRO A C 1
ATOM 1042 O O . PRO A 1 132 ? 19.457 -1.614 -13.216 1.00 67.00 132 PRO A O 1
ATOM 1045 N N . VAL A 1 133 ? 18.200 -2.624 -14.780 1.00 70.00 133 VAL A N 1
ATOM 1046 C CA . VAL A 1 133 ? 17.659 -1.378 -15.343 1.00 70.00 133 VAL A CA 1
ATOM 1047 C C . VAL A 1 133 ? 16.683 -0.763 -14.352 1.00 70.00 133 VAL A C 1
ATOM 1049 O O . VAL A 1 133 ? 16.742 0.439 -14.072 1.00 70.00 133 VAL A O 1
ATOM 1052 N N . LYS A 1 134 ? 15.817 -1.593 -13.771 1.00 67.69 134 LYS A N 1
ATOM 1053 C CA . LYS A 1 134 ? 14.870 -1.160 -12.755 1.00 67.69 134 LYS A CA 1
ATOM 1054 C C . LYS A 1 134 ? 15.562 -0.723 -11.459 1.00 67.69 134 LYS A C 1
ATOM 1056 O O . LYS A 1 134 ? 15.301 0.368 -10.956 1.00 67.69 134 LYS A O 1
ATOM 1061 N N . MET A 1 135 ? 16.537 -1.485 -10.989 1.00 68.25 135 MET A N 1
ATOM 1062 C CA . MET A 1 135 ? 17.310 -1.199 -9.785 1.00 68.25 135 MET A CA 1
ATOM 1063 C C . MET A 1 135 ? 18.099 0.114 -9.888 1.00 68.25 135 MET A C 1
ATOM 1065 O O . MET A 1 135 ? 18.158 0.877 -8.927 1.00 68.25 135 MET A O 1
ATOM 1069 N N . LYS A 1 136 ? 18.641 0.450 -11.068 1.00 65.50 136 LYS A N 1
ATOM 1070 C CA . LYS A 1 136 ? 19.286 1.754 -11.310 1.00 65.50 136 LYS A CA 1
ATOM 1071 C C . LYS A 1 136 ? 18.309 2.923 -11.151 1.00 65.50 136 LYS A C 1
ATOM 1073 O O . LYS A 1 136 ? 18.695 3.965 -10.624 1.00 65.50 136 LYS A O 1
ATOM 1078 N N . HIS A 1 137 ? 17.057 2.756 -11.582 1.00 65.88 137 HIS A N 1
ATOM 1079 C CA . HIS A 1 137 ? 16.010 3.753 -11.359 1.00 65.88 137 HIS A CA 1
ATOM 1080 C C . HIS A 1 137 ? 15.627 3.803 -9.881 1.00 65.88 137 HIS A C 1
ATOM 1082 O O . HIS A 1 137 ? 15.697 4.871 -9.294 1.00 65.88 137 HIS A O 1
ATOM 1088 N N . TYR A 1 138 ? 15.345 2.664 -9.247 1.00 65.50 138 TYR A N 1
ATOM 1089 C CA . TYR A 1 138 ? 15.027 2.593 -7.817 1.00 65.50 138 TYR A CA 1
ATOM 1090 C C . TYR A 1 138 ? 16.101 3.246 -6.925 1.00 65.50 138 TYR A C 1
ATOM 1092 O O . TYR A 1 138 ? 15.776 4.039 -6.046 1.00 65.50 138 TYR A O 1
ATOM 1100 N N . ASN A 1 139 ? 17.388 3.000 -7.189 1.00 65.62 139 ASN A N 1
ATOM 1101 C CA . ASN A 1 139 ? 18.492 3.589 -6.423 1.00 65.62 139 ASN A CA 1
ATOM 1102 C C . ASN A 1 139 ? 18.615 5.108 -6.615 1.00 65.62 139 ASN A C 1
ATOM 1104 O O . ASN A 1 139 ? 18.867 5.823 -5.648 1.00 65.62 139 ASN A O 1
ATOM 1108 N N . LYS A 1 140 ? 18.377 5.629 -7.829 1.00 61.25 140 LYS A N 1
ATOM 1109 C CA . LYS A 1 140 ? 18.282 7.085 -8.054 1.00 61.25 140 LYS A CA 1
ATOM 1110 C C . LYS A 1 140 ? 17.136 7.723 -7.264 1.00 61.25 140 LYS A C 1
ATOM 1112 O O . LYS A 1 140 ? 17.200 8.905 -6.959 1.00 61.25 140 LYS A O 1
ATOM 1117 N N . LEU A 1 141 ? 16.108 6.945 -6.935 1.00 58.50 141 LEU A N 1
ATOM 1118 C CA . LEU A 1 141 ? 14.913 7.398 -6.227 1.00 58.50 141 LEU A CA 1
ATOM 1119 C C . LEU A 1 141 ? 15.050 7.330 -4.691 1.00 58.50 141 LEU A C 1
ATOM 1121 O O . LEU A 1 141 ? 14.204 7.878 -3.991 1.00 58.50 141 LEU A O 1
ATOM 1125 N N . HIS A 1 142 ? 16.101 6.692 -4.160 1.00 50.59 142 HIS A N 1
ATOM 1126 C CA . HIS A 1 142 ? 16.325 6.499 -2.718 1.00 50.59 142 HIS A CA 1
ATOM 1127 C C . HIS A 1 142 ? 17.542 7.260 -2.138 1.00 50.59 142 HIS A C 1
ATOM 1129 O O . HIS A 1 142 ? 17.707 7.250 -0.920 1.00 50.59 142 HIS A O 1
ATOM 1135 N N . ILE A 1 143 ? 18.386 7.904 -2.964 1.00 41.62 143 ILE A N 1
ATOM 1136 C CA . ILE A 1 143 ? 19.677 8.512 -2.546 1.00 41.62 143 ILE A CA 1
ATOM 1137 C C . ILE A 1 143 ? 19.676 10.064 -2.506 1.00 41.62 143 ILE A C 1
ATOM 1139 O O . ILE A 1 143 ? 20.662 10.664 -2.093 1.00 41.62 143 ILE A O 1
ATOM 1143 N N . SER A 1 144 ? 18.593 10.760 -2.860 1.00 38.06 144 SER A N 1
ATOM 1144 C CA . SER A 1 144 ? 18.471 12.219 -2.599 1.00 38.06 144 SER A CA 1
ATOM 1145 C C . SER A 1 144 ? 17.775 12.475 -1.277 1.00 38.06 144 SER A C 1
ATOM 1147 O O . SER A 1 144 ? 16.929 11.639 -0.915 1.00 38.06 144 SER A O 1
#